Protein AF-A0A3R9S1B8-F1 (afdb_monomer_lite)

Radius of gyration: 11.47 Å; chains: 1; bounding box: 24×20×35 Å

Sequence (58 aa):
PQVQQVNEWTTQLLAIRGIEEVVVMPDQQVAYIKVDKQS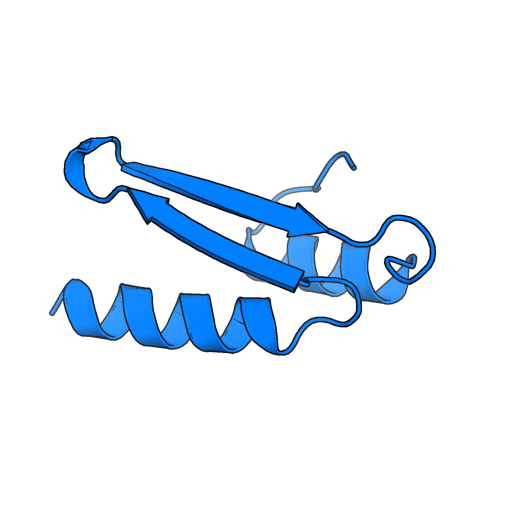LDDASRRDLTQLFGKEVAI

Organism: Acinetobacter baumannii (NCBI:txid470)

Secondary structure (DSSP, 8-state):
-HHHHHHHHHHHHHTSTTEEEEEEEGGGTEEEEEE-TTT--HHHHHHHHHHHTS----

pLDDT: mean 82.77, std 8.66, range [57.72, 91.44]

Foldseek 3Di:
DVVVVVVVLLVLLVPQWFFDDWDDDVVVRDIDTHGDPVTCDPVSQVSVCVSVVHGDDD

Structure (mmCIF, N/CA/C/O backbone):
data_AF-A0A3R9S1B8-F1
#
_entry.id   AF-A0A3R9S1B8-F1
#
loop_
_atom_site.group_PDB
_atom_site.id
_atom_site.type_symbol
_atom_site.label_atom_id
_atom_site.label_alt_id
_atom_site.label_comp_id
_atom_site.label_asym_id
_atom_site.label_entity_id
_atom_site.label_seq_id
_atom_site.pdbx_PDB_ins_code
_atom_site.Cartn_x
_atom_site.Cartn_y
_atom_site.Cartn_z
_atom_site.occupancy
_atom_site.B_iso_or_equiv
_atom_site.auth_seq_id
_atom_site.auth_comp_id
_atom_site.auth_asym_id
_atom_site.auth_atom_id
_atom_site.pdbx_PDB_model_num
ATOM 1 N N . PRO A 1 1 ? -1.806 4.225 21.881 1.00 61.00 1 PRO A N 1
ATOM 2 C CA . PRO A 1 1 ? -1.466 2.786 21.726 1.00 61.00 1 PRO A CA 1
ATOM 3 C C . PRO A 1 1 ? -1.871 2.165 20.375 1.00 61.00 1 PRO A C 1
ATOM 5 O O . PRO A 1 1 ? -1.092 1.392 19.851 1.00 61.00 1 PRO A O 1
ATOM 8 N N . GLN A 1 2 ? -3.019 2.509 19.773 1.00 57.72 2 GLN A N 1
ATOM 9 C CA . GLN A 1 2 ? -3.400 1.998 18.434 1.00 57.72 2 GLN A CA 1
ATOM 10 C C . GLN A 1 2 ? -2.948 2.911 17.281 1.00 57.72 2 GLN A C 1
ATOM 12 O O . GLN A 1 2 ? -2.464 2.434 16.263 1.00 57.72 2 GLN A O 1
ATOM 17 N N . VAL A 1 3 ? -3.018 4.232 17.470 1.00 61.00 3 VAL A N 1
ATOM 18 C CA . VAL A 1 3 ? -2.621 5.228 16.452 1.00 61.00 3 VAL A CA 1
ATOM 19 C C . VAL A 1 3 ? -1.127 5.143 16.101 1.00 61.00 3 VAL A C 1
ATOM 21 O O . VAL A 1 3 ? -0.752 5.286 14.944 1.00 61.00 3 VAL A O 1
ATOM 24 N N . GLN A 1 4 ? -0.269 4.851 17.084 1.00 63.25 4 GLN A N 1
ATOM 25 C CA . GLN A 1 4 ? 1.175 4.674 16.868 1.00 63.25 4 GLN A CA 1
ATOM 26 C C . GLN A 1 4 ? 1.477 3.466 15.972 1.00 63.25 4 GLN A C 1
ATOM 28 O O . GLN A 1 4 ? 2.243 3.587 15.023 1.00 63.25 4 GLN A O 1
ATOM 33 N N . GLN A 1 5 ? 0.807 2.340 16.222 1.00 65.06 5 GLN A N 1
ATOM 34 C CA . GLN A 1 5 ? 0.987 1.111 15.452 1.00 65.06 5 GLN A CA 1
ATOM 35 C C . GLN A 1 5 ? 0.494 1.262 14.004 1.00 65.06 5 GLN A C 1
ATOM 37 O O . GLN A 1 5 ? 1.136 0.773 13.077 1.00 65.06 5 GLN A O 1
ATOM 42 N N . VAL A 1 6 ? -0.610 1.992 13.795 1.00 70.88 6 VAL A N 1
ATOM 43 C CA . VAL A 1 6 ? -1.104 2.330 12.449 1.00 70.88 6 VAL A CA 1
ATOM 44 C C . VAL A 1 6 ? -0.086 3.190 11.695 1.00 70.88 6 VAL A C 1
ATOM 46 O O . VAL A 1 6 ? 0.187 2.921 10.527 1.00 70.88 6 VAL A O 1
ATOM 49 N N . ASN A 1 7 ? 0.527 4.175 12.354 1.00 75.81 7 ASN A N 1
ATOM 50 C CA . ASN A 1 7 ? 1.514 5.051 11.718 1.00 75.81 7 ASN A CA 1
ATOM 51 C C . ASN A 1 7 ? 2.804 4.311 11.332 1.00 75.81 7 ASN A C 1
ATOM 53 O O . ASN A 1 7 ? 3.327 4.524 10.236 1.00 75.81 7 ASN A O 1
ATOM 57 N N . GLU A 1 8 ? 3.307 3.429 12.197 1.00 81.94 8 GLU A N 1
ATOM 58 C CA . GLU A 1 8 ? 4.506 2.627 11.915 1.00 81.94 8 GLU A CA 1
ATOM 59 C C . GLU A 1 8 ? 4.286 1.695 10.723 1.00 81.94 8 GLU A C 1
ATOM 61 O O . GLU A 1 8 ? 5.097 1.659 9.797 1.00 81.94 8 GLU A O 1
ATOM 66 N N . TRP A 1 9 ? 3.147 1.006 10.695 1.00 82.44 9 TRP A N 1
ATOM 67 C CA . TRP A 1 9 ? 2.792 0.123 9.591 1.00 82.44 9 TRP A CA 1
ATOM 68 C C . TRP A 1 9 ? 2.551 0.883 8.275 1.00 82.44 9 TRP A C 1
ATOM 70 O O . TRP A 1 9 ? 3.027 0.457 7.223 1.00 82.44 9 TRP A O 1
ATOM 80 N N . THR A 1 10 ? 1.893 2.047 8.319 1.00 84.94 10 THR A N 1
ATOM 81 C CA . THR A 1 10 ? 1.688 2.896 7.128 1.00 84.94 10 THR A CA 1
ATOM 82 C C . THR A 1 10 ? 3.023 3.375 6.553 1.00 84.94 10 THR A C 1
ATOM 84 O O . THR A 1 10 ? 3.220 3.366 5.339 1.00 84.94 10 THR A O 1
ATOM 87 N N . THR A 1 11 ? 3.973 3.729 7.424 1.00 87.56 11 THR A N 1
ATOM 88 C CA . THR A 1 11 ? 5.332 4.118 7.018 1.00 87.56 11 THR A CA 1
ATOM 89 C C . THR A 1 11 ? 6.067 2.960 6.339 1.00 87.56 11 THR A C 1
ATOM 91 O O . THR A 1 11 ? 6.720 3.166 5.320 1.00 87.56 11 THR A O 1
ATOM 94 N N . GLN A 1 12 ? 5.935 1.737 6.864 1.00 89.19 12 GLN A N 1
ATOM 95 C CA . GLN A 1 12 ? 6.534 0.543 6.257 1.00 89.19 12 GLN A CA 1
ATOM 96 C C . GLN A 1 12 ? 5.937 0.235 4.881 1.00 89.19 12 GLN A C 1
ATOM 98 O O . GLN A 1 12 ? 6.684 -0.076 3.960 1.00 89.19 12 GLN A O 1
ATOM 103 N N . LEU A 1 13 ? 4.617 0.371 4.716 1.00 90.06 13 LEU A N 1
ATOM 104 C CA . LEU A 1 13 ? 3.967 0.207 3.414 1.00 90.06 13 LEU A CA 1
ATOM 105 C C . LEU A 1 13 ? 4.482 1.225 2.394 1.00 90.06 13 LEU A C 1
ATOM 107 O O . LEU A 1 13 ? 4.890 0.844 1.305 1.00 90.06 13 LEU A O 1
ATOM 111 N N . LEU A 1 14 ? 4.524 2.509 2.749 1.00 89.69 14 LEU A N 1
ATOM 112 C CA . LEU A 1 14 ? 5.000 3.558 1.839 1.00 89.69 14 LEU A CA 1
ATOM 113 C C . LEU A 1 14 ? 6.481 3.402 1.445 1.00 89.69 14 LEU A C 1
ATOM 115 O O . LEU A 1 14 ? 6.907 3.978 0.449 1.00 89.69 14 LEU A O 1
ATOM 119 N N . ALA A 1 15 ? 7.267 2.626 2.198 1.00 91.06 15 ALA A N 1
ATOM 120 C CA . ALA A 1 15 ? 8.645 2.296 1.842 1.00 91.06 15 ALA A CA 1
ATOM 121 C C . ALA A 1 15 ? 8.757 1.173 0.791 1.00 91.06 15 ALA A C 1
ATOM 123 O O . ALA A 1 15 ? 9.826 0.997 0.203 1.00 91.06 15 ALA A O 1
ATOM 124 N N . ILE A 1 16 ? 7.683 0.415 0.539 1.00 90.25 16 ILE A N 1
ATOM 125 C CA . ILE A 1 16 ? 7.668 -0.650 -0.467 1.00 90.25 16 ILE A CA 1
ATOM 126 C C . ILE A 1 16 ? 7.570 -0.024 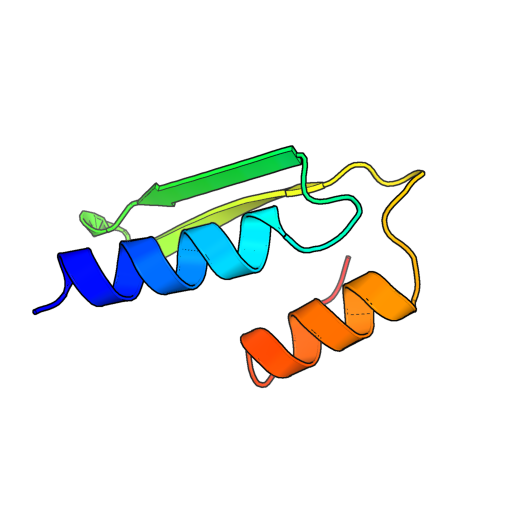-1.857 1.00 90.25 16 ILE A C 1
ATOM 128 O O . ILE A 1 16 ? 6.660 0.748 -2.170 1.00 90.25 16 ILE A O 1
ATOM 132 N N . ARG A 1 17 ? 8.502 -0.408 -2.731 1.00 87.62 17 ARG A N 1
ATOM 133 C CA . ARG A 1 17 ? 8.538 0.058 -4.117 1.00 87.62 17 ARG A CA 1
ATOM 134 C C . ARG A 1 17 ? 7.227 -0.276 -4.832 1.00 87.62 17 ARG A C 1
ATOM 136 O O . ARG A 1 17 ? 6.780 -1.419 -4.819 1.00 87.62 17 ARG A O 1
ATOM 143 N N . GLY A 1 18 ? 6.648 0.715 -5.504 1.00 89.69 18 GLY A N 1
ATOM 144 C CA . GLY A 1 18 ? 5.399 0.551 -6.248 1.00 89.69 18 GLY A CA 1
ATOM 145 C C . GLY A 1 18 ? 4.137 0.756 -5.411 1.00 89.69 18 GLY A C 1
ATOM 146 O O . GLY A 1 18 ? 3.054 0.708 -5.984 1.00 89.69 18 GLY A O 1
ATOM 147 N N . ILE A 1 19 ? 4.237 1.031 -4.104 1.00 91.44 19 ILE A N 1
ATOM 148 C CA . ILE A 1 19 ? 3.119 1.602 -3.343 1.00 91.44 19 ILE A CA 1
ATOM 149 C C . ILE A 1 19 ? 3.112 3.117 -3.551 1.00 91.44 19 ILE A C 1
ATOM 151 O O . ILE A 1 19 ? 4.104 3.794 -3.294 1.00 91.44 19 ILE A O 1
ATOM 155 N N . GLU A 1 20 ? 1.988 3.647 -4.025 1.00 91.25 20 GLU A N 1
ATOM 156 C CA . GLU A 1 20 ? 1.804 5.085 -4.246 1.00 91.25 20 GLU A CA 1
ATOM 157 C C . GLU A 1 20 ? 1.113 5.757 -3.061 1.00 91.25 20 GLU A C 1
ATOM 159 O O . GLU A 1 20 ? 1.451 6.877 -2.685 1.00 91.25 20 GLU A O 1
ATOM 164 N N . GLU A 1 21 ? 0.116 5.084 -2.486 1.00 89.44 21 GLU A N 1
ATOM 165 C CA . GLU A 1 21 ? -0.753 5.664 -1.469 1.00 89.44 21 GLU A CA 1
ATOM 166 C C . GLU A 1 21 ? -1.300 4.580 -0.542 1.00 89.44 21 GLU A C 1
ATOM 168 O O . GLU A 1 21 ? -1.615 3.468 -0.975 1.00 89.44 21 GLU A O 1
ATOM 173 N N . VAL A 1 22 ? -1.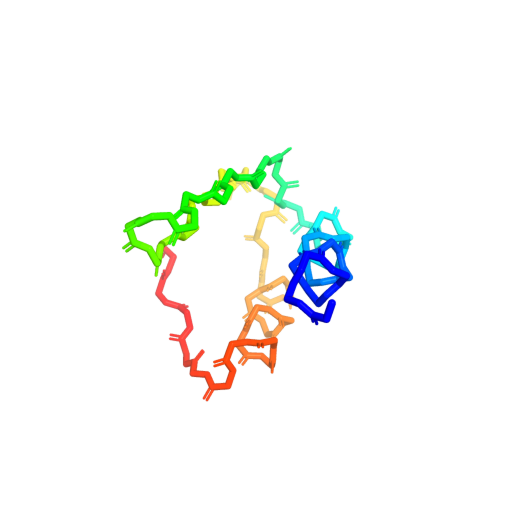445 4.930 0.736 1.00 89.75 22 VAL A N 1
ATOM 174 C CA . VAL A 1 22 ? -2.073 4.090 1.756 1.00 89.75 22 VAL A CA 1
ATOM 175 C C . VAL A 1 22 ? -3.128 4.915 2.476 1.00 89.75 22 VAL A C 1
ATOM 177 O O . VAL A 1 22 ? -2.817 5.937 3.087 1.00 89.75 22 VAL A O 1
ATOM 180 N N . VAL A 1 23 ? -4.371 4.446 2.439 1.00 88.56 23 VAL A N 1
ATOM 181 C CA . VAL A 1 23 ? -5.495 5.053 3.156 1.00 88.56 23 VAL A CA 1
ATOM 182 C C . VAL A 1 23 ? -6.011 4.054 4.175 1.00 88.56 23 VAL A C 1
ATOM 184 O O . VAL A 1 23 ? -6.525 2.994 3.817 1.00 88.56 23 VAL A O 1
ATOM 187 N N . VAL A 1 24 ? -5.887 4.393 5.456 1.00 85.94 24 VAL A N 1
ATOM 188 C CA . VAL A 1 24 ? -6.403 3.576 6.558 1.00 85.94 24 VAL A CA 1
ATOM 189 C C . VAL A 1 24 ? -7.776 4.100 6.961 1.00 85.94 24 VAL A C 1
ATOM 191 O O . VAL A 1 24 ? -7.938 5.294 7.197 1.00 85.94 24 VAL A O 1
ATOM 194 N N . MET A 1 25 ? -8.751 3.197 7.072 1.00 85.31 25 MET A N 1
ATOM 195 C CA . MET A 1 25 ? -10.110 3.474 7.540 1.00 85.31 25 MET A CA 1
ATOM 196 C C . MET A 1 25 ? -10.330 2.722 8.864 1.00 85.31 25 MET A C 1
ATOM 198 O O . MET A 1 25 ? -10.831 1.594 8.844 1.00 85.31 25 MET A O 1
ATOM 202 N N . PRO A 1 26 ? -9.937 3.296 10.021 1.00 80.81 26 PRO A N 1
ATOM 203 C CA . PRO A 1 26 ? -9.926 2.583 11.301 1.00 80.81 26 PRO A CA 1
ATOM 204 C C . PRO A 1 26 ? -11.306 2.065 11.711 1.00 80.81 26 PRO A C 1
ATOM 206 O O . PRO A 1 26 ? -11.417 0.924 12.153 1.00 80.81 26 PRO A O 1
ATOM 209 N N . ASP A 1 27 ? -12.354 2.862 11.484 1.00 87.25 27 ASP A N 1
ATOM 210 C CA . ASP A 1 27 ? -13.741 2.511 11.822 1.00 87.25 27 ASP A CA 1
ATOM 211 C C . ASP A 1 27 ? -14.259 1.302 11.030 1.00 87.25 27 ASP A C 1
ATOM 213 O O . ASP A 1 27 ? -15.134 0.575 11.491 1.00 87.25 27 ASP A O 1
ATOM 217 N N . GLN A 1 28 ? -13.705 1.072 9.838 1.00 84.81 28 GLN A N 1
ATOM 218 C CA . GLN A 1 28 ? -14.044 -0.058 8.971 1.00 84.81 28 GLN A CA 1
ATOM 219 C C . GLN A 1 28 ? -13.047 -1.217 9.103 1.00 84.81 28 GLN A C 1
ATOM 221 O O . GLN A 1 28 ? -13.256 -2.269 8.508 1.00 84.81 28 GLN A O 1
ATOM 226 N N . GLN A 1 29 ? -11.960 -1.026 9.858 1.00 81.25 29 GLN A N 1
ATOM 227 C CA . GLN A 1 29 ? -10.847 -1.967 9.993 1.00 81.25 29 GLN A CA 1
ATOM 228 C C . GLN A 1 29 ? -10.255 -2.429 8.648 1.00 81.25 29 GLN A C 1
ATOM 230 O O . GLN A 1 29 ? -9.831 -3.576 8.504 1.00 81.25 29 GLN A O 1
ATOM 235 N N . VAL A 1 30 ? -10.197 -1.526 7.664 1.00 82.00 30 VAL A N 1
ATOM 236 C CA . VAL A 1 30 ? -9.601 -1.787 6.345 1.00 82.00 30 VAL A CA 1
ATOM 237 C C . VAL A 1 30 ? -8.538 -0.749 6.002 1.00 82.00 30 VAL A C 1
ATOM 239 O O . VAL A 1 30 ? -8.590 0.393 6.461 1.00 82.00 30 VAL A O 1
ATOM 242 N N . ALA A 1 31 ? -7.586 -1.141 5.157 1.00 84.94 31 ALA A N 1
ATOM 243 C CA . ALA A 1 31 ? -6.670 -0.222 4.497 1.00 84.94 31 ALA A CA 1
ATOM 244 C C . ALA A 1 31 ? -6.715 -0.446 2.986 1.00 84.94 31 ALA A C 1
ATOM 246 O O . ALA A 1 31 ? -6.652 -1.584 2.518 1.00 84.94 31 ALA A O 1
ATOM 247 N N . TYR A 1 32 ? -6.812 0.648 2.241 1.00 87.75 32 TYR A N 1
ATOM 248 C CA . TYR A 1 32 ? -6.693 0.659 0.793 1.00 87.75 32 TYR A CA 1
ATOM 249 C C . TYR A 1 32 ? -5.271 1.045 0.421 1.00 87.75 32 TYR A C 1
ATOM 251 O O . TYR A 1 32 ? -4.719 2.005 0.957 1.00 87.75 32 TYR A O 1
ATOM 259 N N . ILE A 1 33 ? -4.688 0.286 -0.499 1.00 87.94 33 ILE A N 1
ATOM 260 C CA . ILE A 1 33 ? -3.330 0.506 -0.980 1.00 87.94 33 ILE A CA 1
ATOM 261 C C . ILE A 1 33 ? -3.420 0.715 -2.481 1.00 87.94 33 ILE A C 1
ATOM 263 O O . ILE A 1 33 ? -3.893 -0.159 -3.212 1.00 87.94 33 ILE A O 1
ATOM 267 N N . LYS A 1 34 ? -2.974 1.880 -2.937 1.00 90.75 34 LYS A N 1
ATOM 268 C CA . LYS A 1 34 ? -2.817 2.162 -4.357 1.00 90.75 34 LYS A CA 1
ATOM 269 C C . LYS A 1 34 ? -1.424 1.723 -4.784 1.00 90.75 34 LYS A C 1
ATOM 271 O O . LYS A 1 34 ? -0.435 2.106 -4.159 1.00 90.75 34 LYS A O 1
ATOM 276 N N . VAL A 1 35 ? -1.361 0.924 -5.843 1.00 88.94 35 VAL A N 1
ATOM 277 C CA . VAL A 1 35 ? -0.107 0.388 -6.376 1.00 88.94 35 VAL A CA 1
ATOM 278 C C . VAL A 1 35 ? 0.101 0.804 -7.828 1.00 88.94 35 VAL A C 1
ATOM 280 O O . VAL A 1 35 ? -0.836 0.761 -8.631 1.00 88.94 35 VAL A O 1
ATOM 283 N N . ASP A 1 36 ? 1.337 1.154 -8.175 1.00 89.69 36 ASP A N 1
ATOM 284 C CA . ASP A 1 36 ? 1.782 1.279 -9.560 1.00 89.69 36 ASP A CA 1
ATOM 285 C C . ASP A 1 36 ? 2.121 -0.111 -10.106 1.00 89.69 36 ASP A C 1
ATOM 287 O O . ASP A 1 36 ? 3.152 -0.704 -9.780 1.00 89.69 36 ASP A O 1
ATOM 291 N N . LYS A 1 37 ? 1.259 -0.625 -10.986 1.00 83.12 37 LYS A N 1
ATOM 292 C CA . LYS A 1 37 ? 1.408 -1.956 -11.590 1.00 83.12 37 LYS A CA 1
ATOM 293 C C . LYS A 1 37 ? 2.668 -2.120 -12.442 1.00 83.12 37 LYS A C 1
ATOM 295 O O . LYS A 1 37 ? 3.052 -3.252 -12.707 1.00 83.12 37 LYS A O 1
ATOM 300 N N . GLN A 1 38 ? 3.285 -1.032 -12.900 1.00 85.94 38 GLN A N 1
ATOM 301 C CA . G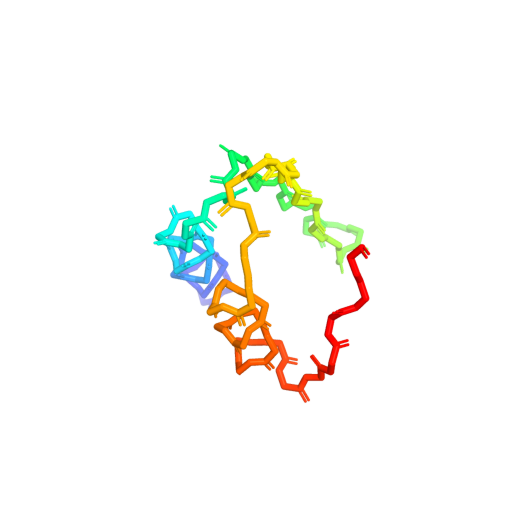LN A 1 38 ? 4.524 -1.110 -13.681 1.00 85.94 38 GLN A CA 1
ATOM 302 C C . GLN A 1 38 ? 5.760 -1.258 -12.788 1.00 85.94 38 GLN A C 1
ATOM 304 O O . GLN A 1 38 ? 6.769 -1.808 -13.224 1.00 85.94 38 GLN A O 1
ATOM 309 N N . SER A 1 39 ? 5.672 -0.778 -11.546 1.00 83.88 39 SER A N 1
ATOM 310 C CA . SER A 1 39 ? 6.782 -0.757 -10.588 1.00 83.88 39 SER A CA 1
ATOM 311 C C . SER A 1 39 ? 6.675 -1.825 -9.504 1.00 83.88 39 SER A C 1
ATOM 313 O O . SER A 1 39 ? 7.671 -2.108 -8.838 1.00 83.88 39 SER A O 1
ATOM 315 N N . LEU A 1 40 ? 5.484 -2.390 -9.300 1.00 84.81 40 LEU A N 1
ATOM 316 C CA . LEU A 1 40 ? 5.254 -3.458 -8.341 1.00 84.81 40 LEU A CA 1
ATOM 317 C C . LEU A 1 40 ? 5.763 -4.784 -8.919 1.00 84.81 40 LEU A C 1
ATOM 319 O O . LEU A 1 40 ? 5.133 -5.389 -9.785 1.00 84.81 40 LEU A O 1
ATOM 323 N N . ASP A 1 41 ? 6.929 -5.206 -8.446 1.00 84.31 41 ASP A N 1
ATOM 324 C CA . ASP A 1 41 ? 7.605 -6.419 -8.894 1.00 84.31 41 ASP A CA 1
ATOM 325 C C . ASP A 1 41 ? 7.512 -7.547 -7.847 1.00 84.31 41 ASP A C 1
ATOM 327 O O . ASP A 1 41 ? 6.891 -7.420 -6.784 1.00 84.31 41 ASP A O 1
ATOM 331 N N . ASP A 1 42 ? 8.124 -8.690 -8.156 1.00 87.31 42 ASP A N 1
ATOM 332 C CA . ASP A 1 42 ? 8.131 -9.850 -7.264 1.00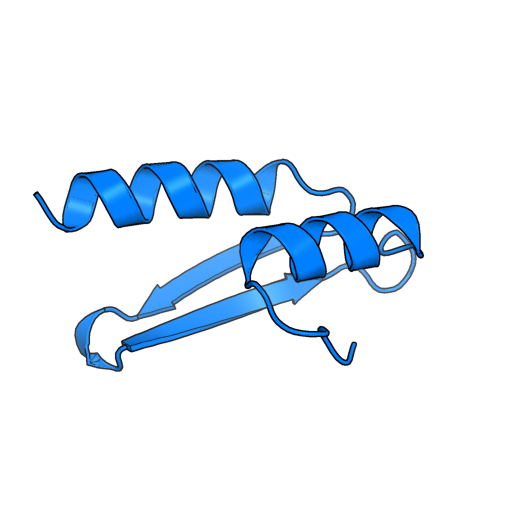 87.31 42 ASP A CA 1
ATOM 333 C C . ASP A 1 42 ? 8.803 -9.569 -5.910 1.00 87.31 42 ASP A C 1
ATOM 335 O O . ASP A 1 42 ? 8.486 -10.250 -4.932 1.00 87.31 42 ASP A O 1
ATOM 339 N N . ALA A 1 43 ? 9.721 -8.597 -5.820 1.00 88.56 43 ALA A N 1
ATOM 340 C CA . ALA A 1 43 ? 10.337 -8.220 -4.551 1.00 88.56 43 ALA A CA 1
ATOM 341 C C . ALA A 1 43 ? 9.327 -7.459 -3.686 1.00 88.56 43 ALA A C 1
ATOM 343 O O . ALA A 1 43 ? 9.071 -7.874 -2.555 1.00 88.56 43 ALA A O 1
ATOM 344 N N . SER A 1 44 ? 8.642 -6.464 -4.257 1.00 88.50 44 SER A N 1
ATOM 345 C CA . SER A 1 44 ? 7.554 -5.758 -3.570 1.00 88.50 44 SER A CA 1
ATOM 346 C C . SER A 1 44 ? 6.451 -6.711 -3.102 1.00 88.50 44 SER A C 1
ATOM 348 O O . SER A 1 44 ? 5.918 -6.570 -2.001 1.00 88.50 44 SER A O 1
ATOM 350 N N . ARG A 1 45 ? 6.124 -7.737 -3.901 1.00 86.69 45 ARG A N 1
ATOM 351 C CA . ARG A 1 45 ? 5.147 -8.770 -3.520 1.00 86.69 45 ARG A CA 1
ATOM 352 C C . ARG A 1 45 ? 5.591 -9.603 -2.315 1.00 86.69 45 ARG A C 1
ATOM 354 O O . ARG A 1 45 ? 4.756 -9.951 -1.473 1.00 86.69 45 ARG A O 1
ATOM 361 N N . ARG A 1 46 ? 6.882 -9.936 -2.220 1.00 87.12 46 ARG A N 1
ATOM 362 C CA . ARG A 1 46 ? 7.443 -10.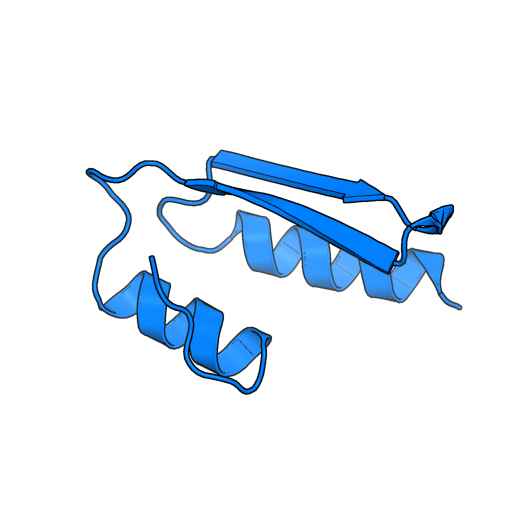641 -1.055 1.00 87.12 46 ARG A CA 1
ATOM 363 C C . ARG A 1 46 ? 7.403 -9.762 0.187 1.00 87.12 46 ARG A C 1
ATOM 365 O O . ARG A 1 46 ? 6.952 -10.245 1.222 1.00 87.12 46 ARG A O 1
ATOM 372 N N . ASP A 1 47 ? 7.779 -8.492 0.061 1.00 88.69 47 ASP A N 1
ATOM 373 C CA . ASP A 1 47 ? 7.750 -7.532 1.169 1.00 88.69 47 ASP A CA 1
ATOM 374 C C . ASP A 1 47 ? 6.324 -7.367 1.715 1.00 88.69 47 ASP A C 1
ATOM 376 O O . ASP A 1 47 ? 6.097 -7.449 2.923 1.00 88.69 47 ASP A O 1
ATOM 380 N N . LEU A 1 48 ? 5.334 -7.252 0.821 1.00 86.50 48 LEU A N 1
ATOM 381 C CA . LEU A 1 48 ? 3.915 -7.231 1.183 1.00 86.50 48 LEU A CA 1
ATOM 382 C C . LEU A 1 48 ? 3.487 -8.522 1.895 1.00 86.50 48 LEU A C 1
ATOM 384 O O . LEU A 1 48 ? 2.839 -8.472 2.939 1.00 86.50 48 LEU A O 1
ATOM 388 N N . THR A 1 49 ? 3.869 -9.686 1.369 1.00 87.38 49 THR A N 1
ATOM 389 C CA . THR A 1 49 ? 3.530 -10.985 1.974 1.00 87.38 49 THR A CA 1
ATOM 390 C C . THR A 1 49 ? 4.127 -11.132 3.375 1.00 87.38 49 THR A C 1
ATOM 392 O O . THR A 1 49 ? 3.450 -11.612 4.285 1.00 87.38 49 THR A O 1
ATOM 395 N N . GLN A 1 50 ? 5.369 -10.681 3.576 1.00 87.19 50 GLN A N 1
ATOM 396 C CA . GLN A 1 50 ? 6.026 -10.679 4.882 1.00 87.19 50 GLN A CA 1
ATOM 397 C C . GLN A 1 50 ? 5.324 -9.733 5.861 1.00 87.19 50 GLN A C 1
ATOM 399 O O . GLN A 1 50 ? 5.095 -10.107 7.010 1.00 87.19 50 GLN A O 1
ATOM 404 N N . LEU A 1 51 ? 4.951 -8.536 5.403 1.00 84.56 51 LEU A N 1
ATOM 405 C CA . LEU A 1 51 ? 4.278 -7.538 6.228 1.00 84.56 51 LEU A CA 1
ATOM 406 C C . LEU A 1 51 ? 2.876 -7.990 6.663 1.00 84.56 51 LEU A C 1
ATOM 408 O O . LEU A 1 51 ? 2.471 -7.756 7.800 1.00 84.56 51 LEU A O 1
ATOM 412 N N . PHE A 1 52 ? 2.138 -8.654 5.771 1.00 82.56 52 PHE A N 1
ATOM 413 C CA . PHE A 1 52 ? 0.773 -9.113 6.036 1.00 82.56 52 PHE A CA 1
ATOM 414 C C . PHE A 1 52 ? 0.681 -10.522 6.628 1.00 82.56 52 PHE A C 1
ATOM 416 O O . PHE A 1 52 ? -0.400 -10.919 7.069 1.00 82.56 52 PHE A O 1
ATOM 423 N N . GLY A 1 53 ? 1.773 -11.291 6.617 1.00 81.44 53 GLY A N 1
ATOM 424 C CA . GLY A 1 53 ? 1.799 -12.687 7.065 1.00 81.44 53 GLY A CA 1
ATOM 425 C C . GLY A 1 53 ? 0.930 -13.632 6.224 1.00 81.44 53 GLY A C 1
ATOM 426 O O . GLY A 1 53 ? 0.638 -14.746 6.654 1.00 81.44 53 GLY A O 1
ATOM 427 N N . LYS A 1 54 ? 0.485 -13.189 5.043 1.00 76.25 54 LYS A N 1
ATOM 428 C CA . LYS A 1 54 ? -0.342 -13.944 4.096 1.00 76.25 54 LYS A CA 1
ATOM 429 C C . LYS A 1 54 ? -0.010 -13.520 2.675 1.00 76.25 54 LYS A C 1
ATOM 431 O O . LYS A 1 54 ? 0.370 -12.372 2.447 1.00 76.25 54 LYS A O 1
ATOM 436 N N . GLU A 1 55 ? -0.172 -14.441 1.733 1.00 75.25 55 GLU A N 1
ATOM 437 C CA . GLU A 1 55 ? 0.077 -14.160 0.322 1.00 75.25 55 GLU A CA 1
ATOM 438 C C . GLU A 1 55 ? -0.824 -13.022 -0.173 1.00 75.25 55 GLU A C 1
ATOM 440 O O . GLU A 1 55 ? -2.037 -13.014 0.060 1.00 75.25 55 GLU A O 1
ATOM 445 N N . VAL A 1 56 ? -0.212 -12.054 -0.857 1.00 69.75 56 VAL A N 1
ATOM 446 C CA . VAL A 1 56 ? -0.928 -10.941 -1.479 1.00 69.75 56 VAL A CA 1
ATOM 447 C C . VAL A 1 56 ? -1.168 -11.258 -2.955 1.00 69.75 56 VAL A C 1
ATOM 449 O O . VAL A 1 56 ? -0.236 -11.379 -3.760 1.00 69.75 56 VAL A O 1
ATOM 452 N N . ALA A 1 57 ? -2.444 -11.401 -3.310 1.00 68.19 57 ALA A N 1
ATOM 453 C CA . ALA A 1 57 ? -2.893 -11.383 -4.695 1.00 68.19 57 ALA A CA 1
ATOM 454 C C . ALA A 1 57 ? -2.911 -9.927 -5.184 1.00 68.19 57 ALA A C 1
ATOM 456 O O . ALA A 1 57 ? -3.478 -9.067 -4.509 1.00 68.19 57 ALA A O 1
ATOM 457 N N . ILE A 1 58 ? -2.269 -9.664 -6.323 1.00 65.94 58 ILE A N 1
ATOM 458 C CA . ILE A 1 58 ? -2.141 -8.337 -6.939 1.00 65.94 58 ILE A CA 1
ATOM 459 C C . ILE A 1 58 ? -2.670 -8.410 -8.372 1.00 65.94 58 ILE A C 1
ATOM 461 O O . ILE A 1 58 ? -2.400 -9.453 -9.012 1.00 65.94 58 ILE A O 1
#